Protein AF-A0A357K5I5-F1 (afdb_monomer_lite)

pLDDT: mean 93.0, std 6.39, range [62.28, 98.69]

Foldseek 3Di:
DDPVLVQLVVLLVQLVCCLVVVPLQSVLSSLLSNLVVLLVVLVVVCVVPVDVVSVVLNVLSVVSNVLSVGDRDFAQLDPVSLVSLLVSLQSQLVNLVVQLVCLVPPDDPPPDDPVNSVSSSVSSVSSNCSSVSVNCCSVVVVRDHDDPD

Radius of gyration: 16.04 Å; chains: 1; bounding box: 39×28×45 Å

Secondary structure (DSSP, 8-state):
--HHHHHHHHHHHHHHHHHHTT-HHHHHHHHHHHHHHHHHHHHHHHHHH--HHHHHHHHHHHHHHHHT----------HHHHHHHHHHHHHHHHHHHHHHHHHHHSPPPTT--HHHHHHHHHHHHHHHHHHHHHHHHHHTT-SPP----

Structure (mmCIF, N/CA/C/O backbone):
data_AF-A0A357K5I5-F1
#
_entry.id   AF-A0A357K5I5-F1
#
loop_
_atom_site.group_PDB
_atom_site.id
_atom_site.type_symbol
_atom_site.label_atom_id
_atom_site.label_alt_id
_atom_site.label_comp_id
_atom_site.label_asym_id
_atom_site.label_entity_id
_atom_site.label_seq_id
_atom_site.pdbx_PDB_ins_code
_atom_site.Cartn_x
_atom_site.Cartn_y
_atom_site.Cartn_z
_atom_site.occupancy
_atom_site.B_iso_or_equiv
_atom_site.auth_seq_id
_atom_site.auth_comp_id
_atom_site.auth_asym_id
_atom_site.auth_atom_id
_atom_site.pdbx_PDB_model_num
ATOM 1 N N . MET A 1 1 ? 20.138 -13.221 0.164 1.00 62.28 1 MET A N 1
ATOM 2 C CA . MET A 1 1 ? 18.812 -12.563 0.215 1.00 62.28 1 MET A CA 1
ATOM 3 C C . MET A 1 1 ? 18.951 -11.191 -0.430 1.00 62.28 1 MET A C 1
ATOM 5 O O . MET A 1 1 ? 19.921 -10.515 -0.120 1.00 62.28 1 MET A O 1
ATOM 9 N N . ASN A 1 2 ? 18.079 -10.821 -1.374 1.00 79.69 2 ASN A N 1
ATOM 10 C CA . ASN A 1 2 ? 18.181 -9.541 -2.089 1.00 79.69 2 ASN A CA 1
ATOM 11 C C . ASN A 1 2 ? 17.921 -8.375 -1.113 1.00 79.69 2 ASN A C 1
ATOM 13 O O . ASN A 1 2 ? 16.882 -8.362 -0.457 1.00 79.69 2 ASN A O 1
ATOM 17 N N . ILE A 1 3 ? 18.849 -7.417 -1.009 1.00 85.81 3 ILE A N 1
ATOM 18 C CA . ILE A 1 3 ? 18.750 -6.284 -0.074 1.00 85.81 3 ILE A CA 1
ATOM 19 C C . ILE A 1 3 ? 17.492 -5.435 -0.306 1.00 85.81 3 ILE A C 1
ATOM 21 O O . ILE A 1 3 ? 16.857 -5.005 0.654 1.00 85.81 3 ILE A O 1
ATOM 25 N N . LEU A 1 4 ? 17.062 -5.284 -1.562 1.00 87.06 4 LEU A N 1
ATOM 26 C CA . LEU A 1 4 ? 15.847 -4.555 -1.921 1.00 87.06 4 LEU A CA 1
ATOM 27 C C . LEU A 1 4 ? 14.596 -5.258 -1.385 1.00 87.06 4 LEU A C 1
ATOM 29 O O . LEU A 1 4 ? 13.684 -4.601 -0.892 1.00 87.06 4 LEU A O 1
ATOM 33 N N . ALA A 1 5 ? 14.579 -6.595 -1.397 1.00 86.75 5 ALA A N 1
ATOM 34 C CA . ALA A 1 5 ? 13.481 -7.367 -0.816 1.00 86.75 5 ALA A CA 1
ATOM 35 C C . ALA A 1 5 ? 13.406 -7.196 0.709 1.00 86.75 5 ALA A C 1
ATOM 37 O O . ALA A 1 5 ? 12.313 -7.152 1.267 1.00 86.75 5 ALA A O 1
ATOM 38 N N . ILE A 1 6 ? 14.554 -7.070 1.386 1.00 89.25 6 ILE A N 1
ATOM 39 C CA . ILE A 1 6 ? 14.601 -6.804 2.832 1.00 89.25 6 ILE A CA 1
ATOM 40 C C . ILE A 1 6 ? 14.015 -5.423 3.122 1.00 89.25 6 ILE A C 1
ATOM 42 O O . ILE A 1 6 ? 13.135 -5.296 3.971 1.00 89.25 6 ILE A O 1
ATOM 46 N N . ILE A 1 7 ? 14.463 -4.407 2.381 1.00 91.12 7 ILE A N 1
ATOM 47 C CA . ILE A 1 7 ? 13.996 -3.025 2.533 1.00 91.12 7 ILE A CA 1
ATOM 48 C C . ILE A 1 7 ? 12.485 -2.937 2.285 1.00 91.12 7 ILE A C 1
ATOM 50 O O . ILE A 1 7 ? 11.764 -2.393 3.118 1.00 91.12 7 ILE A O 1
ATOM 54 N N . ALA A 1 8 ? 11.985 -3.534 1.198 1.00 92.31 8 ALA A N 1
ATOM 55 C CA . ALA A 1 8 ? 10.558 -3.547 0.874 1.00 92.31 8 ALA A CA 1
ATOM 56 C C . ALA A 1 8 ? 9.714 -4.396 1.846 1.00 92.31 8 ALA A C 1
ATOM 58 O O . ALA A 1 8 ? 8.523 -4.137 2.019 1.00 92.31 8 ALA A O 1
ATOM 59 N N . GLY A 1 9 ? 10.319 -5.374 2.526 1.00 96.31 9 GLY A N 1
ATOM 60 C CA . GLY A 1 9 ? 9.651 -6.182 3.545 1.00 96.31 9 GLY A CA 1
ATOM 61 C C . GLY A 1 9 ? 9.388 -5.431 4.855 1.00 96.31 9 GLY A C 1
ATOM 62 O O . GLY A 1 9 ? 8.389 -5.704 5.521 1.00 96.31 9 GLY A O 1
ATOM 63 N N . ILE A 1 10 ? 10.228 -4.455 5.223 1.00 97.31 10 ILE A N 1
ATOM 64 C CA . ILE A 1 10 ? 10.074 -3.682 6.470 1.00 97.31 10 ILE A CA 1
ATOM 65 C C . ILE A 1 10 ? 8.697 -2.990 6.553 1.00 97.31 10 ILE A C 1
ATOM 67 O O . ILE A 1 10 ? 7.997 -3.212 7.546 1.00 97.31 10 ILE A O 1
ATOM 71 N N . PRO A 1 11 ? 8.239 -2.218 5.545 1.00 98.06 11 PRO A N 1
ATOM 72 C CA . PRO A 1 11 ? 6.905 -1.617 5.568 1.00 98.06 11 PRO A CA 1
ATOM 73 C C . PRO A 1 11 ? 5.767 -2.634 5.738 1.00 98.06 11 PRO A C 1
ATOM 75 O O . PRO A 1 11 ? 4.799 -2.365 6.453 1.00 98.06 11 PRO A O 1
ATOM 78 N N . VAL A 1 12 ? 5.891 -3.821 5.131 1.00 98.31 12 VAL A N 1
ATOM 79 C CA . VAL A 1 12 ? 4.897 -4.902 5.248 1.00 98.31 12 VAL A CA 1
ATOM 80 C C . VAL A 1 12 ? 4.824 -5.412 6.686 1.00 98.31 12 VAL A C 1
ATOM 82 O O . VAL A 1 12 ? 3.732 -5.573 7.233 1.00 98.31 12 VAL A O 1
ATOM 85 N N . LEU A 1 13 ? 5.976 -5.610 7.332 1.00 98.25 13 LEU A N 1
ATOM 86 C CA . LEU A 1 13 ? 6.046 -6.015 8.738 1.00 98.25 13 LEU A CA 1
ATOM 87 C C . LEU A 1 13 ? 5.483 -4.940 9.675 1.00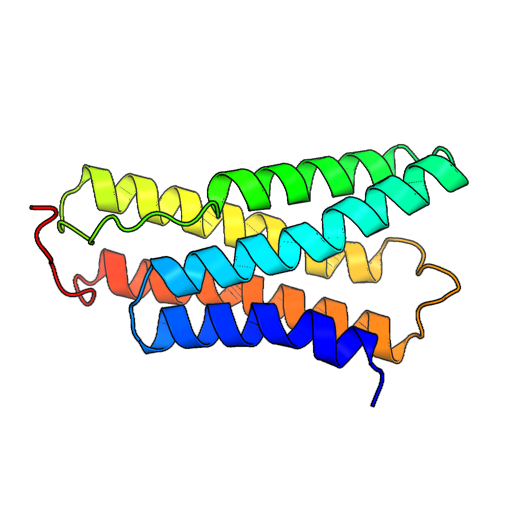 98.25 13 LEU A C 1
ATOM 89 O O . LEU A 1 13 ? 4.779 -5.271 10.628 1.00 98.25 13 LEU A O 1
ATOM 93 N N . VAL A 1 14 ? 5.731 -3.659 9.387 1.00 98.19 14 VAL A N 1
ATOM 94 C CA . VAL A 1 14 ? 5.156 -2.531 10.141 1.00 98.19 14 VAL A CA 1
ATOM 95 C C . VAL A 1 14 ? 3.628 -2.513 10.018 1.00 98.19 14 VAL A C 1
ATOM 97 O O . VAL A 1 14 ? 2.932 -2.410 11.033 1.00 98.19 14 VAL A O 1
ATOM 100 N N . ALA A 1 15 ? 3.091 -2.692 8.806 1.00 98.00 15 ALA A N 1
ATOM 101 C CA . ALA A 1 15 ? 1.648 -2.782 8.585 1.00 98.00 15 ALA A CA 1
ATOM 102 C C . ALA A 1 15 ? 1.032 -3.978 9.331 1.00 98.00 15 ALA A C 1
ATOM 104 O O . ALA A 1 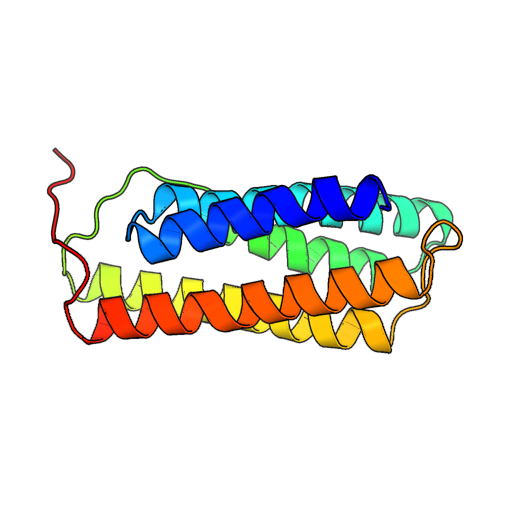15 ? 0.009 -3.835 10.008 1.00 98.00 15 ALA A O 1
ATOM 105 N N . LEU A 1 16 ? 1.676 -5.146 9.248 1.00 98.06 16 LEU A N 1
ATOM 106 C CA . LEU A 1 16 ? 1.257 -6.368 9.933 1.00 98.06 16 LEU A CA 1
ATOM 107 C C . LEU A 1 16 ? 1.236 -6.179 11.456 1.00 98.06 16 LEU A C 1
ATOM 109 O O . LEU A 1 16 ? 0.234 -6.498 12.101 1.00 98.06 16 LEU A O 1
ATOM 113 N N . TYR A 1 17 ? 2.299 -5.602 12.023 1.00 97.75 17 TYR A N 1
ATOM 114 C CA . TYR A 1 17 ? 2.367 -5.247 13.440 1.00 97.75 17 TYR A CA 1
ATOM 115 C C . TYR A 1 17 ? 1.198 -4.339 13.842 1.00 97.75 17 TYR A C 1
ATOM 117 O O . TYR A 1 17 ? 0.527 -4.603 14.842 1.00 97.75 17 TYR A O 1
ATOM 125 N N . GLY A 1 18 ? 0.903 -3.319 13.031 1.00 94.81 18 GLY A N 1
ATOM 126 C CA . GLY A 1 18 ? -0.222 -2.415 13.246 1.00 94.81 18 GLY A CA 1
ATOM 127 C C . GLY A 1 18 ? -1.573 -3.127 13.319 1.00 94.81 18 GLY A C 1
ATOM 128 O O . GLY A 1 18 ? -2.342 -2.868 14.245 1.00 94.81 18 GLY A O 1
ATOM 129 N N . VAL A 1 19 ? -1.854 -4.067 12.408 1.00 94.38 19 VAL A N 1
ATOM 130 C CA . VAL A 1 19 ? -3.093 -4.869 12.461 1.00 94.38 19 VAL A CA 1
ATOM 131 C C . VAL A 1 19 ? -3.133 -5.752 13.708 1.00 94.38 19 VAL A C 1
ATOM 133 O O . VAL A 1 19 ? -4.129 -5.731 14.431 1.00 94.38 19 VAL A O 1
ATOM 136 N N . ILE A 1 20 ? -2.058 -6.498 13.990 1.00 94.88 20 ILE A N 1
ATOM 137 C CA . ILE A 1 20 ? -1.989 -7.439 15.123 1.00 94.88 20 ILE A CA 1
ATOM 138 C C . ILE A 1 20 ? -2.199 -6.705 16.450 1.00 94.88 20 ILE A C 1
ATOM 140 O O . ILE A 1 20 ? -2.968 -7.149 17.303 1.00 94.88 20 ILE A O 1
ATOM 144 N N . ARG A 1 21 ? -1.546 -5.552 16.615 1.00 94.00 21 ARG A N 1
ATOM 145 C CA . ARG A 1 21 ? -1.651 -4.725 17.822 1.00 94.00 21 ARG A CA 1
ATOM 146 C C . ARG A 1 21 ? -2.877 -3.821 17.836 1.00 94.00 21 ARG A C 1
ATOM 148 O O . ARG A 1 21 ? -3.086 -3.129 18.827 1.00 94.00 21 ARG A O 1
ATOM 155 N N . ARG A 1 22 ? -3.683 -3.823 16.768 1.00 92.06 22 ARG A N 1
ATOM 156 C CA . ARG A 1 22 ? -4.834 -2.924 16.576 1.00 92.06 22 ARG A CA 1
ATOM 157 C C . ARG A 1 22 ? -4.441 -1.445 16.688 1.00 92.06 22 ARG A C 1
ATOM 159 O O . ARG A 1 22 ? -5.228 -0.612 17.124 1.00 92.06 22 ARG A O 1
ATOM 166 N N . GLN A 1 23 ? -3.216 -1.122 16.279 1.00 91.50 23 GLN A N 1
ATOM 167 C CA . GLN A 1 23 ? -2.657 0.224 16.292 1.00 91.50 23 GLN A CA 1
ATOM 168 C C . GLN A 1 23 ? -2.707 0.812 14.884 1.00 91.50 23 GLN A C 1
ATOM 170 O O . GLN A 1 23 ? -1.846 0.552 14.039 1.00 91.50 23 GLN A O 1
ATOM 175 N N . ARG A 1 24 ? -3.726 1.646 14.649 1.00 91.12 24 ARG A N 1
ATOM 176 C CA . ARG A 1 24 ? -3.982 2.289 13.352 1.00 91.12 24 ARG A CA 1
ATOM 177 C C . ARG A 1 24 ? -2.779 3.077 12.833 1.00 91.12 24 ARG A C 1
ATOM 179 O O . ARG A 1 24 ? -2.518 3.037 11.637 1.00 91.12 24 ARG A O 1
ATOM 186 N N . PHE A 1 25 ? -2.037 3.741 13.719 1.00 93.69 25 PHE A N 1
ATOM 187 C CA . PHE A 1 25 ? -0.836 4.492 13.354 1.00 93.69 25 PHE A CA 1
ATOM 188 C C . PHE A 1 25 ? 0.185 3.621 12.610 1.00 93.69 25 PHE A C 1
ATOM 190 O O . PHE A 1 25 ? 0.549 3.947 11.486 1.00 93.69 25 PHE A O 1
ATOM 197 N N . PHE A 1 26 ? 0.601 2.491 13.194 1.00 96.00 26 PHE A N 1
ATOM 198 C CA . PHE A 1 26 ? 1.584 1.601 12.566 1.00 96.00 26 PHE A CA 1
ATOM 199 C C . PHE A 1 26 ? 1.029 0.910 11.327 1.00 96.00 26 PHE A C 1
ATOM 201 O O . PHE A 1 26 ? 1.760 0.718 10.361 1.00 96.00 26 PHE A O 1
ATOM 208 N N . PHE A 1 27 ? -0.270 0.594 11.326 1.00 96.00 27 PHE A N 1
ATOM 209 C CA . PHE A 1 27 ? -0.919 0.060 10.136 1.00 96.00 27 PHE A CA 1
ATOM 210 C C . PHE A 1 27 ? -0.743 1.018 8.957 1.00 96.00 27 PHE A C 1
ATOM 212 O O . PHE A 1 27 ? -0.156 0.635 7.954 1.00 96.00 27 PHE A O 1
ATOM 219 N N . LEU A 1 28 ? -1.173 2.274 9.109 1.00 96.88 28 LEU A N 1
ATOM 220 C CA . LEU A 1 28 ? -1.067 3.296 8.065 1.00 96.88 28 LEU A CA 1
ATOM 221 C C . LEU A 1 28 ? 0.395 3.629 7.732 1.00 96.88 28 LEU A C 1
ATOM 223 O O . LEU A 1 28 ? 0.744 3.721 6.559 1.00 96.88 28 LEU A O 1
ATOM 227 N N . LEU A 1 29 ? 1.271 3.703 8.740 1.00 97.69 29 LEU A N 1
ATOM 228 C CA . LEU A 1 29 ? 2.702 3.938 8.543 1.00 97.69 29 LEU A CA 1
ATOM 229 C C . LEU A 1 29 ? 3.326 2.904 7.596 1.00 97.69 29 LEU A C 1
ATOM 231 O O . LEU A 1 29 ? 4.099 3.284 6.725 1.00 97.69 29 LEU A O 1
ATOM 235 N N . GLY A 1 30 ? 2.967 1.623 7.712 1.00 98.06 30 GLY A N 1
ATOM 236 C CA . GLY A 1 30 ? 3.463 0.593 6.797 1.00 98.06 30 GLY A CA 1
ATOM 237 C C . GLY A 1 30 ? 3.080 0.850 5.333 1.00 98.06 30 GLY A C 1
ATOM 238 O O . GLY A 1 30 ? 3.928 0.751 4.451 1.00 98.06 30 GLY A O 1
ATOM 239 N N . TYR A 1 31 ? 1.840 1.269 5.054 1.00 98.44 31 TYR A N 1
ATOM 240 C CA . TYR A 1 31 ? 1.415 1.604 3.682 1.00 98.44 31 TYR A CA 1
ATOM 241 C C . TYR A 1 31 ? 2.082 2.874 3.162 1.00 98.44 31 TYR A C 1
ATOM 243 O O . TYR A 1 31 ? 2.448 2.923 1.985 1.00 98.44 31 TYR A O 1
ATOM 251 N N . LEU A 1 32 ? 2.261 3.882 4.023 1.00 98.50 32 LEU A N 1
ATOM 252 C CA . LEU A 1 32 ? 2.983 5.099 3.663 1.00 98.50 32 LEU A CA 1
ATOM 253 C C . LEU A 1 32 ? 4.435 4.772 3.304 1.00 98.50 32 LEU A C 1
ATOM 255 O O . LEU A 1 32 ? 4.895 5.155 2.235 1.00 98.50 32 LEU A O 1
ATOM 259 N N . LEU A 1 33 ? 5.141 4.031 4.161 1.00 98.25 33 LEU A N 1
ATOM 260 C CA . LEU A 1 33 ? 6.533 3.650 3.920 1.00 98.25 33 LEU A CA 1
ATOM 261 C C . LEU A 1 33 ? 6.677 2.837 2.630 1.00 98.25 33 LEU A C 1
ATOM 263 O O . LEU A 1 33 ? 7.614 3.067 1.873 1.00 98.25 33 LEU A O 1
ATOM 267 N N . TYR A 1 34 ? 5.732 1.938 2.337 1.00 98.19 34 TYR A N 1
ATOM 268 C CA . TYR A 1 34 ? 5.744 1.201 1.073 1.00 98.19 34 TYR A CA 1
ATOM 269 C C . TYR A 1 34 ? 5.531 2.137 -0.128 1.00 98.19 34 TYR A C 1
ATOM 271 O O . TYR A 1 34 ? 6.206 2.009 -1.146 1.00 98.19 34 TYR A O 1
ATOM 279 N N . ALA A 1 35 ? 4.636 3.123 -0.014 1.00 98.31 35 ALA A N 1
ATOM 280 C CA . ALA A 1 35 ? 4.438 4.122 -1.061 1.00 98.31 35 ALA A CA 1
ATOM 281 C C . ALA A 1 35 ? 5.672 5.000 -1.297 1.00 98.31 35 ALA A C 1
ATOM 283 O O . ALA A 1 35 ? 5.992 5.289 -2.446 1.00 98.31 35 ALA A O 1
ATOM 284 N N . LEU A 1 36 ? 6.419 5.344 -0.246 1.00 97.81 36 LEU A N 1
ATOM 285 C CA . LEU A 1 36 ? 7.681 6.081 -0.370 1.00 97.81 36 LEU A CA 1
ATOM 286 C C . LEU A 1 36 ? 8.789 5.289 -1.079 1.00 97.81 36 LEU A C 1
ATOM 288 O O . LEU A 1 36 ? 9.762 5.894 -1.514 1.00 97.81 36 LEU A O 1
ATOM 292 N N . ILE A 1 37 ? 8.648 3.968 -1.222 1.00 95.62 37 ILE A N 1
ATOM 293 C CA . ILE A 1 37 ? 9.542 3.145 -2.049 1.00 95.62 37 ILE A CA 1
ATOM 294 C C . ILE A 1 37 ? 9.073 3.159 -3.508 1.00 95.62 37 ILE A C 1
ATOM 296 O O . ILE A 1 37 ? 9.871 3.387 -4.414 1.00 95.62 37 ILE A O 1
ATOM 300 N N . VAL A 1 38 ? 7.778 2.930 -3.742 1.00 95.62 38 VAL A N 1
ATOM 301 C CA . VAL A 1 38 ? 7.230 2.789 -5.101 1.00 95.62 38 VAL A CA 1
ATOM 302 C C . VAL A 1 38 ? 7.239 4.113 -5.863 1.00 95.62 38 VAL A C 1
ATOM 304 O O . VAL A 1 38 ? 7.596 4.134 -7.035 1.00 95.62 38 VAL A O 1
ATOM 307 N N . VAL A 1 39 ? 6.886 5.230 -5.218 1.00 97.94 39 VAL A N 1
ATOM 308 C CA . VAL A 1 39 ? 6.754 6.523 -5.910 1.00 97.94 39 VAL A CA 1
ATOM 309 C C . VAL A 1 39 ? 8.074 6.979 -6.545 1.00 97.94 39 VAL A C 1
ATOM 311 O O . VAL A 1 39 ? 8.063 7.257 -7.743 1.00 97.94 39 VAL A O 1
ATOM 314 N N . PRO A 1 40 ? 9.217 7.028 -5.831 1.00 96.19 40 PRO A N 1
ATOM 315 C CA . PRO A 1 40 ? 10.482 7.402 -6.458 1.00 96.19 40 PRO A CA 1
ATOM 316 C C . PRO A 1 40 ? 10.923 6.422 -7.547 1.00 96.19 40 PRO A C 1
ATOM 318 O O . PRO A 1 40 ? 11.461 6.867 -8.556 1.00 96.19 40 PRO A O 1
ATOM 321 N N . ASN A 1 41 ? 10.667 5.118 -7.370 1.00 93.25 41 ASN A N 1
ATOM 322 C CA . ASN A 1 41 ? 10.991 4.098 -8.368 1.00 93.25 41 ASN A CA 1
ATOM 323 C C . ASN A 1 41 ? 10.266 4.365 -9.693 1.00 93.25 41 ASN A C 1
ATOM 325 O O . ASN A 1 41 ? 10.894 4.519 -10.734 1.00 93.25 41 ASN A O 1
ATOM 329 N N . GLU A 1 42 ? 8.940 4.490 -9.645 1.00 95.19 42 GLU A N 1
ATOM 330 C CA . GLU A 1 42 ? 8.132 4.668 -10.853 1.00 95.19 42 GLU A CA 1
ATOM 331 C C . GLU A 1 42 ? 8.318 6.053 -11.486 1.00 95.19 42 GLU A C 1
ATOM 333 O O . GLU A 1 42 ? 8.290 6.176 -12.709 1.00 95.19 42 GLU A O 1
ATOM 338 N N . LEU A 1 43 ? 8.567 7.100 -10.687 1.00 97.06 43 LEU A N 1
ATOM 339 C CA . LEU A 1 43 ? 8.941 8.408 -11.233 1.00 97.06 43 LEU A CA 1
ATOM 340 C C . LEU A 1 43 ? 10.321 8.374 -11.900 1.00 97.06 43 LEU A C 1
ATOM 342 O O . LEU A 1 43 ? 10.487 8.983 -12.953 1.00 97.06 43 LEU A O 1
ATOM 346 N N . GLY A 1 44 ? 11.295 7.661 -11.329 1.00 95.19 44 GLY A N 1
ATOM 347 C CA . GLY A 1 44 ? 12.609 7.461 -11.944 1.00 95.19 44 GLY A CA 1
ATOM 348 C C . GLY A 1 44 ? 12.501 6.750 -13.293 1.00 95.19 44 GLY A C 1
ATOM 349 O O . GLY A 1 44 ? 13.009 7.250 -14.297 1.00 95.19 44 GLY A O 1
ATOM 350 N N . GLU A 1 45 ? 11.747 5.652 -13.337 1.00 93.56 45 GLU A N 1
ATOM 351 C CA . GLU A 1 45 ? 11.455 4.908 -14.567 1.00 93.56 45 GLU A CA 1
ATOM 352 C C . GLU A 1 45 ? 10.725 5.765 -15.610 1.00 93.56 45 GLU A C 1
ATOM 354 O O . GLU A 1 45 ? 11.051 5.718 -16.798 1.00 93.56 45 GLU A O 1
ATOM 359 N N . TYR A 1 46 ? 9.765 6.594 -15.187 1.00 95.62 46 TYR A N 1
ATOM 360 C CA . TYR A 1 46 ? 9.107 7.552 -16.076 1.00 95.62 46 TYR A CA 1
ATOM 361 C C . TYR A 1 46 ? 10.100 8.561 -16.661 1.00 95.62 46 TYR A C 1
ATOM 363 O O . TYR A 1 46 ? 10.099 8.784 -17.868 1.00 95.62 46 TYR A O 1
ATOM 371 N N . MET A 1 47 ? 10.980 9.139 -15.840 1.00 96.62 47 MET A N 1
ATOM 372 C CA . MET A 1 47 ? 11.981 10.104 -16.308 1.00 96.62 47 MET A CA 1
ATOM 373 C C . MET A 1 47 ? 12.996 9.474 -17.272 1.00 96.62 47 MET A C 1
ATOM 375 O O . MET A 1 47 ? 13.487 10.160 -18.166 1.00 96.62 47 MET A O 1
ATOM 379 N N . ALA A 1 48 ? 13.294 8.182 -17.114 1.00 94.00 48 ALA A N 1
ATOM 380 C CA . ALA A 1 48 ? 14.209 7.451 -17.985 1.00 94.00 48 ALA A CA 1
ATOM 381 C C . ALA A 1 48 ? 13.572 7.021 -19.319 1.00 94.00 48 ALA A C 1
ATOM 383 O O . ALA A 1 48 ? 14.250 6.999 -20.344 1.00 94.00 48 ALA A O 1
ATOM 384 N N . THR A 1 49 ? 12.284 6.664 -19.316 1.00 93.31 49 THR A N 1
ATOM 385 C CA . THR A 1 49 ? 11.627 6.004 -20.463 1.00 93.31 49 THR A CA 1
ATOM 386 C C . THR A 1 49 ? 10.543 6.835 -21.146 1.00 93.31 49 THR A C 1
ATOM 388 O O . THR A 1 49 ? 10.178 6.546 -22.283 1.00 93.31 49 THR A O 1
ATOM 391 N N . GLY A 1 50 ? 9.982 7.836 -20.465 1.00 94.75 50 GLY A N 1
ATOM 392 C CA . GLY A 1 50 ? 8.795 8.574 -20.904 1.00 94.75 50 GLY A CA 1
ATOM 393 C C . GLY A 1 50 ? 7.481 7.778 -20.836 1.00 94.75 50 GLY A C 1
ATOM 394 O O . GLY A 1 50 ? 6.462 8.260 -21.330 1.00 94.75 50 GLY A O 1
ATOM 395 N N . SER A 1 51 ? 7.470 6.574 -20.246 1.00 94.50 51 SER A N 1
ATOM 396 C CA . SER A 1 51 ? 6.281 5.707 -20.181 1.00 94.50 51 SER A CA 1
ATOM 397 C C . SER A 1 51 ? 5.185 6.292 -19.285 1.00 94.50 51 SER A C 1
ATOM 399 O O . SER A 1 51 ? 5.321 6.377 -18.064 1.00 94.50 51 SER A O 1
ATOM 401 N N . MET A 1 52 ? 4.048 6.647 -19.884 1.00 96.12 52 MET A N 1
ATOM 402 C CA . MET A 1 52 ? 2.897 7.183 -19.147 1.00 96.12 52 MET A CA 1
ATOM 403 C C . MET A 1 52 ? 2.291 6.161 -18.180 1.00 96.12 52 MET A C 1
ATOM 405 O O . MET A 1 52 ? 1.716 6.548 -17.162 1.00 96.12 52 MET A O 1
ATOM 409 N N . GLU A 1 53 ? 2.456 4.864 -18.445 1.00 94.69 53 GLU A N 1
ATOM 410 C CA . GLU A 1 53 ? 2.067 3.802 -17.521 1.00 94.69 53 GLU A CA 1
ATOM 411 C C . GLU A 1 53 ? 2.834 3.920 -16.199 1.00 94.69 53 GLU A C 1
ATOM 413 O O . GLU A 1 53 ? 2.216 3.850 -15.138 1.00 94.69 53 GLU A O 1
ATOM 418 N N . ARG A 1 54 ? 4.149 4.184 -16.240 1.00 95.12 54 ARG A N 1
ATOM 419 C CA . ARG A 1 54 ? 4.976 4.406 -15.037 1.00 95.12 54 ARG A CA 1
ATOM 420 C C . ARG A 1 54 ? 4.484 5.602 -14.229 1.00 95.12 54 ARG A C 1
ATOM 422 O O . ARG A 1 54 ? 4.291 5.500 -13.018 1.00 95.12 54 ARG A O 1
ATOM 429 N N . LEU A 1 55 ? 4.188 6.715 -14.902 1.00 97.56 55 LEU A N 1
ATOM 430 C CA . LEU A 1 55 ? 3.632 7.898 -14.244 1.00 97.56 55 LEU A CA 1
ATOM 431 C C . LEU A 1 55 ? 2.271 7.601 -13.596 1.00 97.56 55 LEU A C 1
ATOM 433 O O . LEU A 1 55 ? 2.032 7.994 -1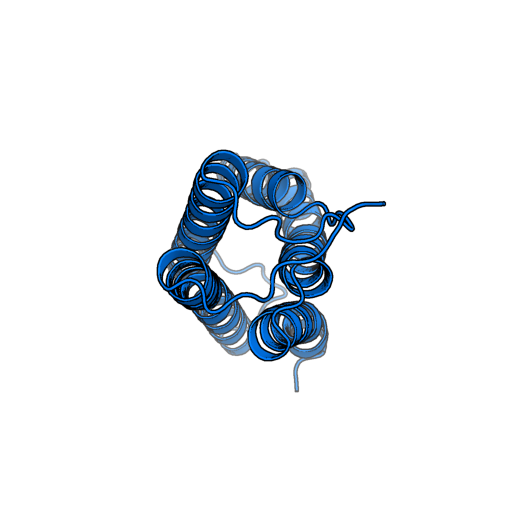2.455 1.00 97.56 55 LEU A O 1
ATOM 437 N N . ALA A 1 56 ? 1.391 6.876 -14.289 1.00 97.12 56 ALA A N 1
ATOM 438 C CA . ALA A 1 56 ? 0.091 6.490 -13.751 1.00 97.12 56 ALA A CA 1
ATOM 439 C C . ALA A 1 56 ? 0.232 5.629 -12.484 1.00 97.12 56 ALA A C 1
ATOM 441 O O . ALA A 1 56 ? -0.470 5.867 -11.498 1.00 97.12 56 ALA A O 1
ATOM 442 N N . VAL A 1 57 ? 1.175 4.681 -12.468 1.00 97.00 57 VAL A N 1
ATOM 443 C CA . VAL A 1 57 ? 1.477 3.886 -11.268 1.00 97.00 57 VAL A CA 1
ATOM 444 C C . VAL A 1 57 ? 2.000 4.779 -10.145 1.00 97.00 57 VAL A C 1
ATOM 446 O O . VAL A 1 57 ? 1.495 4.693 -9.025 1.00 97.00 57 VAL A O 1
ATOM 449 N N . ALA A 1 58 ? 2.926 5.701 -10.421 1.00 98.12 58 ALA A N 1
ATOM 450 C CA . ALA A 1 58 ? 3.400 6.645 -9.411 1.00 98.12 58 ALA A CA 1
ATOM 451 C C . ALA A 1 58 ? 2.241 7.437 -8.776 1.00 98.12 58 ALA A C 1
ATOM 453 O O . ALA A 1 58 ? 2.164 7.541 -7.550 1.00 98.12 58 ALA A O 1
ATOM 454 N N . VAL A 1 59 ? 1.290 7.9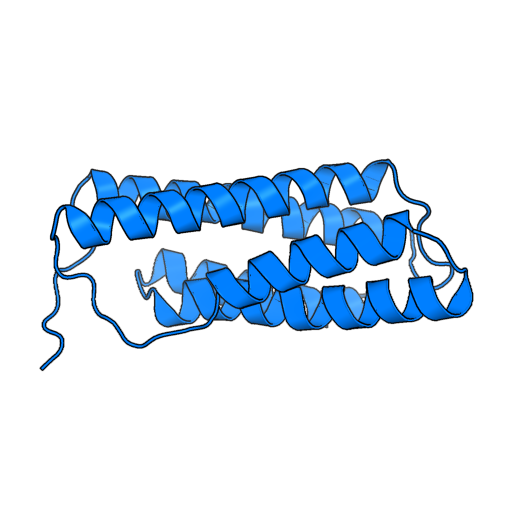22 -9.583 1.00 98.50 59 VAL A N 1
ATOM 455 C CA . VAL A 1 59 ? 0.096 8.629 -9.089 1.00 98.50 59 VAL A CA 1
ATOM 456 C C . VAL A 1 59 ? -0.749 7.740 -8.174 1.00 98.50 59 VAL A C 1
ATOM 458 O O . VAL A 1 59 ? -1.164 8.185 -7.104 1.00 98.50 59 VAL A O 1
ATOM 461 N N . VAL A 1 60 ? -0.969 6.472 -8.530 1.00 98.44 60 VAL A N 1
ATOM 462 C CA . VAL A 1 60 ? -1.733 5.537 -7.686 1.00 98.44 60 VAL A CA 1
ATOM 463 C C . VAL A 1 60 ? -1.067 5.337 -6.318 1.00 98.44 60 VAL A C 1
ATOM 465 O O . VAL A 1 60 ? -1.754 5.336 -5.293 1.00 98.44 60 VAL A O 1
ATOM 468 N N . TRP A 1 61 ? 0.264 5.237 -6.255 1.00 98.50 61 TRP A N 1
ATOM 469 C CA . TRP A 1 61 ? 0.962 5.112 -4.969 1.00 98.50 61 TRP A CA 1
ATOM 470 C C . TRP A 1 61 ? 1.081 6.439 -4.210 1.00 98.50 61 TRP A C 1
ATOM 472 O O . TRP A 1 61 ? 1.102 6.422 -2.980 1.00 98.50 61 TRP A O 1
ATOM 482 N N . ILE A 1 62 ? 1.039 7.591 -4.885 1.00 98.69 62 ILE A N 1
ATOM 483 C CA . ILE A 1 62 ? 0.837 8.890 -4.220 1.00 98.69 62 ILE A CA 1
ATOM 484 C C . ILE A 1 62 ? -0.528 8.916 -3.520 1.00 98.69 62 ILE A C 1
ATOM 486 O O . ILE A 1 62 ? -0.616 9.332 -2.365 1.00 98.69 62 ILE A O 1
ATOM 490 N N . LEU A 1 63 ? -1.588 8.408 -4.159 1.00 98.56 63 LEU A N 1
ATOM 491 C CA . LEU A 1 63 ? -2.897 8.279 -3.510 1.00 98.56 63 LEU A CA 1
ATOM 492 C C . LEU A 1 63 ? -2.831 7.348 -2.293 1.00 98.56 63 LEU A C 1
ATOM 494 O O . LEU A 1 63 ? -3.399 7.680 -1.250 1.00 98.56 63 LEU A O 1
ATOM 498 N N . GLN A 1 64 ? -2.093 6.233 -2.375 1.00 98.56 64 GLN A N 1
ATOM 499 C CA . GLN A 1 64 ? -1.819 5.401 -1.200 1.00 98.56 64 GLN A CA 1
ATOM 500 C C . GLN A 1 64 ? -1.130 6.206 -0.095 1.00 98.56 64 GLN A C 1
ATOM 502 O O . GLN A 1 64 ? -1.570 6.131 1.047 1.00 98.56 64 GLN A O 1
ATOM 507 N N . ALA A 1 65 ? -0.093 6.985 -0.411 1.00 98.50 65 ALA A N 1
ATOM 508 C CA . ALA A 1 65 ? 0.620 7.799 0.570 1.00 98.50 65 ALA A CA 1
ATOM 509 C C . ALA A 1 65 ? -0.305 8.814 1.265 1.00 98.50 65 ALA A C 1
ATOM 511 O O . ALA A 1 65 ? -0.247 8.953 2.485 1.00 98.50 65 ALA A O 1
ATOM 512 N N . ILE A 1 66 ? -1.200 9.467 0.515 1.00 98.06 66 ILE A N 1
ATOM 513 C CA . ILE A 1 66 ? -2.187 10.415 1.056 1.00 98.06 66 ILE A CA 1
ATOM 514 C C . ILE A 1 66 ? -3.164 9.701 1.999 1.00 98.06 66 ILE A C 1
ATOM 516 O O . ILE A 1 66 ? -3.366 10.131 3.133 1.00 98.06 66 ILE A O 1
ATOM 520 N N . LEU A 1 67 ? -3.747 8.585 1.554 1.00 97.25 67 LEU A N 1
ATOM 521 C CA . LEU A 1 67 ? -4.696 7.795 2.347 1.00 97.25 67 LEU A CA 1
ATOM 522 C C . LEU A 1 67 ? -4.052 7.190 3.602 1.00 97.25 67 LEU A C 1
ATOM 524 O O . LEU A 1 67 ? -4.706 7.046 4.639 1.00 97.25 67 LEU A O 1
ATOM 528 N N . ALA A 1 68 ? -2.781 6.814 3.489 1.00 97.25 68 ALA A N 1
ATOM 529 C CA . ALA A 1 68 ? -1.994 6.178 4.530 1.00 97.25 68 ALA A CA 1
ATOM 530 C C . ALA A 1 68 ? -1.222 7.170 5.404 1.00 97.25 68 ALA A C 1
ATOM 532 O O . ALA A 1 68 ? -0.470 6.737 6.277 1.00 97.25 68 ALA A O 1
ATOM 533 N N . PHE A 1 69 ? -1.389 8.481 5.204 1.00 95.31 69 PHE A N 1
ATOM 534 C CA . PHE A 1 69 ? -0.673 9.459 6.007 1.00 95.31 69 PHE A CA 1
ATOM 535 C C . PHE A 1 69 ? -1.025 9.260 7.494 1.00 95.31 69 PHE A C 1
ATOM 537 O O . PHE A 1 69 ? -2.203 9.342 7.878 1.00 95.31 69 PHE A O 1
ATOM 544 N N . PRO A 1 70 ? -0.039 8.925 8.345 1.00 84.50 70 PRO A N 1
ATOM 545 C CA . PRO A 1 70 ? -0.318 8.455 9.682 1.00 84.50 70 PRO A CA 1
ATOM 546 C C . PRO A 1 70 ? -0.825 9.610 10.540 1.00 84.50 70 PRO A C 1
ATOM 548 O O . PRO A 1 70 ? -0.260 10.700 10.574 1.00 84.50 70 PRO A O 1
ATOM 551 N N . ASN A 1 71 ? -1.892 9.343 11.281 1.00 84.38 71 ASN A N 1
ATOM 552 C CA . ASN A 1 71 ? -2.419 10.235 12.304 1.00 84.38 71 ASN A CA 1
ATOM 553 C C . ASN A 1 71 ? -2.546 9.468 13.621 1.00 84.38 71 ASN A C 1
ATOM 555 O O . ASN A 1 71 ? -2.625 8.237 13.640 1.00 84.38 71 ASN A O 1
ATOM 559 N N . LYS A 1 72 ? -2.550 10.211 14.728 1.00 82.00 72 LYS A N 1
ATOM 560 C CA . LYS A 1 72 ? -2.674 9.661 16.085 1.00 82.00 72 LYS A CA 1
ATOM 561 C C . LYS A 1 72 ? -4.129 9.587 16.561 1.00 82.00 72 LYS A C 1
ATOM 563 O O . LYS A 1 72 ? -4.363 9.458 17.752 1.00 82.00 72 LYS A O 1
ATOM 568 N N . LEU A 1 73 ? -5.094 9.670 15.639 1.00 84.25 73 LEU A N 1
ATOM 569 C CA . LEU A 1 73 ? -6.509 9.607 15.987 1.00 84.25 73 LEU A CA 1
ATOM 570 C C . LEU A 1 73 ? -6.867 8.193 16.445 1.00 84.25 73 LEU A C 1
ATOM 572 O O . LEU A 1 73 ? -6.765 7.227 15.673 1.00 84.25 73 LEU A O 1
ATOM 576 N N . ASN A 1 74 ? -7.321 8.102 17.687 1.00 84.62 74 ASN A N 1
ATOM 577 C CA . ASN A 1 74 ? -7.896 6.910 18.271 1.00 84.62 74 ASN A CA 1
ATOM 578 C C . ASN A 1 74 ? -9.236 6.589 17.612 1.00 84.62 74 ASN A C 1
ATOM 580 O O . ASN A 1 74 ? -9.969 7.463 17.143 1.00 84.62 74 ASN A O 1
ATOM 584 N N . TYR A 1 75 ? -9.536 5.295 17.567 1.00 85.44 75 TYR A N 1
ATOM 585 C CA . TYR A 1 75 ? -10.836 4.812 17.140 1.00 85.44 75 TYR A CA 1
ATOM 586 C C . TYR A 1 75 ? -11.881 5.207 18.185 1.00 85.44 75 TYR A C 1
ATOM 588 O O . TYR A 1 75 ? -11.823 4.735 19.316 1.00 85.44 75 TYR A O 1
ATOM 596 N N . ASP A 1 76 ? -12.834 6.053 17.804 1.00 86.38 76 ASP A N 1
ATOM 597 C CA . ASP A 1 76 ? -13.874 6.577 18.702 1.00 86.38 76 ASP A CA 1
ATOM 598 C C . ASP A 1 76 ? -15.175 5.742 18.682 1.00 86.38 76 ASP A C 1
ATOM 600 O O . ASP A 1 76 ? -16.141 6.048 19.375 1.00 86.38 76 ASP A O 1
ATOM 604 N N . GLY A 1 77 ? -15.232 4.681 17.864 1.00 86.75 77 GLY A N 1
ATOM 605 C CA . GLY A 1 77 ? -16.416 3.828 17.703 1.00 86.75 77 GLY A CA 1
ATOM 606 C C . GLY A 1 77 ? -17.572 4.454 16.912 1.00 86.75 77 GLY A C 1
ATOM 607 O O . GLY A 1 77 ? -18.567 3.767 16.639 1.00 86.75 77 GLY A O 1
ATOM 608 N N . SER A 1 78 ? -17.450 5.718 16.499 1.00 90.88 78 SER A N 1
ATOM 609 C CA . SER A 1 78 ? -18.499 6.458 15.805 1.00 90.88 78 SER A CA 1
ATOM 610 C C . SER A 1 78 ? -18.793 5.868 14.424 1.00 90.88 78 SER A C 1
ATOM 612 O O . SER A 1 78 ? -17.939 5.287 13.747 1.00 90.88 78 SER A O 1
ATOM 614 N N . LYS A 1 79 ? -20.035 6.045 13.955 1.00 91.50 79 LYS A N 1
ATOM 615 C CA . LYS A 1 79 ? -20.424 5.640 12.592 1.00 91.50 79 LYS A CA 1
ATOM 616 C C . LYS A 1 79 ? -19.596 6.371 11.530 1.00 91.50 79 LYS A C 1
ATOM 618 O O . LYS A 1 79 ? -19.286 5.788 10.493 1.00 91.50 79 LYS A O 1
ATOM 623 N N . VAL A 1 80 ? -19.227 7.624 11.806 1.00 91.50 80 VAL A N 1
ATOM 624 C CA . VAL A 1 80 ? -18.410 8.458 10.918 1.00 91.50 80 VAL A CA 1
ATOM 625 C C . VAL A 1 80 ? -17.005 7.877 10.797 1.00 91.50 80 VAL A C 1
ATOM 627 O O . VAL A 1 80 ? -16.568 7.597 9.680 1.00 91.50 80 VAL A O 1
ATOM 630 N N . PHE A 1 81 ? -16.340 7.597 11.923 1.00 90.38 81 PHE A N 1
ATOM 631 C CA . PHE A 1 81 ? -15.009 6.995 11.911 1.00 90.38 81 PHE A CA 1
ATOM 632 C C . PHE A 1 81 ? -15.029 5.622 11.245 1.00 90.38 81 PHE A C 1
ATOM 634 O O . PHE A 1 81 ? -14.169 5.340 10.413 1.00 90.38 81 PHE A O 1
ATOM 641 N N . LYS A 1 82 ? -16.025 4.777 11.548 1.00 91.12 82 LYS A N 1
ATOM 642 C CA . LYS A 1 82 ? -16.180 3.467 10.896 1.00 91.12 82 LYS A CA 1
ATOM 643 C C . LYS A 1 82 ? -16.285 3.588 9.379 1.00 91.12 82 LYS A C 1
ATOM 645 O O . LYS A 1 82 ? -15.569 2.903 8.657 1.00 91.12 82 LYS A O 1
ATOM 650 N N . SER A 1 83 ? -17.160 4.468 8.895 1.00 93.31 83 SER A N 1
ATOM 651 C CA . SER A 1 83 ? -17.356 4.694 7.459 1.00 93.31 83 SER A CA 1
ATOM 652 C C . SER A 1 83 ? -16.070 5.178 6.789 1.00 93.31 83 SER A C 1
ATOM 654 O O . SER A 1 83 ? -15.658 4.629 5.767 1.00 93.31 83 SER A O 1
ATOM 656 N N . PHE A 1 84 ? -15.394 6.155 7.397 1.00 92.69 84 PHE A N 1
ATOM 657 C CA . PHE A 1 84 ? -14.118 6.664 6.908 1.00 92.69 84 PHE A CA 1
ATOM 658 C C . PHE A 1 84 ? -13.035 5.575 6.888 1.00 92.69 84 PHE A C 1
ATOM 660 O O . PHE A 1 84 ? -12.417 5.342 5.854 1.00 92.69 84 PHE A O 1
ATOM 667 N N . GLY A 1 85 ? -12.854 4.857 7.998 1.00 92.56 85 GLY A N 1
ATOM 668 C CA . GLY A 1 85 ? -11.867 3.789 8.129 1.00 92.56 85 GLY A CA 1
ATOM 669 C C . GLY A 1 85 ? -12.074 2.658 7.124 1.00 92.56 85 GLY A C 1
ATOM 670 O O . GLY A 1 85 ? -11.116 2.246 6.475 1.00 92.56 85 GLY A O 1
ATOM 671 N N . ILE A 1 86 ? -13.318 2.205 6.932 1.00 94.38 86 ILE A N 1
ATOM 672 C CA . ILE A 1 86 ? -13.650 1.159 5.954 1.00 94.38 86 ILE A CA 1
ATOM 673 C C . ILE A 1 86 ? -13.339 1.623 4.530 1.00 94.38 86 ILE A C 1
ATOM 675 O O . ILE A 1 86 ? -12.707 0.880 3.784 1.00 94.38 86 ILE A O 1
ATOM 679 N N . LYS A 1 87 ? -13.729 2.848 4.153 1.00 96.06 87 LYS A N 1
ATOM 680 C CA . LYS A 1 87 ? -13.428 3.394 2.819 1.00 96.06 87 LYS A CA 1
ATOM 681 C C . LYS A 1 87 ? -11.925 3.482 2.580 1.00 96.06 87 LYS A C 1
ATOM 683 O O . LYS A 1 87 ? -11.452 3.009 1.554 1.00 96.06 87 LYS A O 1
ATOM 688 N N . THR A 1 88 ? -11.171 4.004 3.547 1.00 95.88 88 THR A N 1
ATOM 689 C CA . THR A 1 88 ? -9.708 4.061 3.463 1.00 95.88 88 THR A CA 1
ATOM 690 C C . THR A 1 88 ? -9.112 2.664 3.303 1.00 95.88 88 THR A C 1
ATOM 692 O O . THR A 1 88 ? -8.278 2.453 2.430 1.00 95.88 88 THR A O 1
ATOM 695 N N . PHE A 1 89 ? -9.557 1.687 4.094 1.00 96.88 89 PHE A N 1
ATOM 696 C CA . PHE A 1 89 ? -9.014 0.327 4.055 1.00 96.88 89 PHE A CA 1
ATOM 697 C C . PHE A 1 89 ? -9.351 -0.394 2.744 1.00 96.88 89 PHE A C 1
ATOM 699 O O . PHE A 1 89 ? -8.483 -1.055 2.181 1.00 96.88 89 PHE A O 1
ATOM 706 N N . LEU A 1 90 ? -10.560 -0.216 2.207 1.00 98.44 90 LEU A N 1
ATOM 707 C CA . LEU A 1 90 ? -10.926 -0.743 0.891 1.00 98.44 90 LEU A CA 1
ATOM 708 C C . LEU A 1 90 ? -10.091 -0.118 -0.231 1.00 98.44 90 LEU A C 1
ATOM 710 O O . LEU A 1 90 ? -9.642 -0.841 -1.117 1.00 98.44 90 LEU A O 1
ATOM 714 N N . SER A 1 91 ? -9.824 1.190 -0.177 1.00 98.56 91 SER A N 1
ATOM 715 C CA . SER A 1 91 ? -8.943 1.847 -1.148 1.00 98.56 91 SER A CA 1
ATOM 716 C C . SER A 1 91 ? -7.516 1.299 -1.084 1.00 98.56 91 SER A C 1
ATOM 718 O O . SER A 1 91 ? -6.939 0.981 -2.120 1.00 98.56 91 SER A O 1
ATOM 720 N N . LEU A 1 92 ? -6.959 1.120 0.119 1.00 98.50 92 LEU A N 1
ATOM 721 C CA . LEU A 1 92 ? -5.632 0.517 0.296 1.00 98.50 92 LEU A CA 1
ATOM 722 C C . LEU A 1 92 ? -5.581 -0.925 -0.234 1.00 98.50 92 LEU A C 1
ATOM 724 O O . LEU A 1 92 ? -4.603 -1.302 -0.883 1.00 98.50 92 LEU A O 1
ATOM 728 N N . ALA A 1 93 ? -6.640 -1.711 -0.010 1.00 98.69 93 ALA A N 1
ATOM 729 C CA . ALA A 1 93 ? -6.752 -3.058 -0.560 1.00 98.69 93 ALA A CA 1
ATOM 730 C C . ALA A 1 93 ? -6.779 -3.031 -2.092 1.00 98.69 93 ALA A C 1
ATOM 732 O O . ALA A 1 93 ? -5.993 -3.729 -2.724 1.00 98.69 93 ALA A O 1
ATOM 733 N N . ALA A 1 94 ? -7.626 -2.193 -2.695 1.00 98.69 94 ALA A N 1
ATOM 734 C CA . ALA A 1 94 ? -7.747 -2.076 -4.146 1.00 98.69 94 ALA A CA 1
ATOM 735 C C . ALA A 1 94 ? -6.421 -1.672 -4.811 1.00 98.69 94 ALA A C 1
ATOM 737 O O . ALA A 1 94 ? -6.015 -2.294 -5.793 1.00 98.69 94 ALA A O 1
ATOM 738 N N . ILE A 1 95 ? -5.709 -0.694 -4.239 1.00 98.69 95 ILE A N 1
ATOM 739 C CA . ILE A 1 95 ? -4.390 -0.267 -4.728 1.00 98.69 95 ILE A CA 1
ATOM 740 C C . ILE A 1 95 ? -3.393 -1.432 -4.697 1.00 98.69 95 ILE A C 1
ATOM 742 O O . ILE A 1 95 ? -2.665 -1.655 -5.662 1.00 98.69 95 ILE A O 1
ATOM 746 N N . ASN A 1 96 ? -3.372 -2.221 -3.622 1.00 98.62 96 ASN A N 1
ATOM 747 C CA . ASN A 1 96 ? -2.418 -3.323 -3.509 1.00 98.62 96 ASN A CA 1
ATOM 748 C C . ASN A 1 96 ? -2.819 -4.553 -4.331 1.00 98.62 96 ASN A C 1
ATOM 750 O O . ASN A 1 96 ? -1.938 -5.218 -4.866 1.00 98.62 96 ASN A O 1
ATOM 754 N N . ILE A 1 97 ? -4.114 -4.814 -4.541 1.00 98.56 97 ILE A N 1
ATOM 755 C CA . ILE A 1 97 ? -4.579 -5.792 -5.541 1.00 98.56 97 ILE A CA 1
ATOM 756 C C . ILE A 1 97 ? -4.072 -5.390 -6.926 1.00 98.56 97 ILE A C 1
ATOM 758 O O . ILE A 1 97 ? -3.527 -6.224 -7.650 1.00 98.56 97 ILE A O 1
ATOM 762 N N . PHE A 1 98 ? -4.190 -4.106 -7.274 1.00 97.88 98 PHE A N 1
ATOM 763 C CA . PHE A 1 98 ? -3.631 -3.590 -8.516 1.00 97.88 98 PHE A CA 1
ATOM 764 C C . PHE A 1 98 ? -2.110 -3.786 -8.566 1.00 97.88 98 PHE A C 1
ATOM 766 O O . PHE A 1 98 ? -1.608 -4.285 -9.566 1.00 97.88 98 PHE A O 1
ATOM 773 N N . GLY A 1 99 ? -1.387 -3.545 -7.468 1.00 97.06 99 GLY A N 1
ATOM 774 C CA . GLY A 1 99 ? 0.043 -3.860 -7.344 1.00 97.06 99 GLY A CA 1
ATOM 775 C C . GLY A 1 99 ? 0.390 -5.314 -7.672 1.00 97.06 99 GLY A C 1
ATOM 776 O O . GLY A 1 99 ? 1.323 -5.560 -8.436 1.00 97.06 99 GLY A O 1
ATOM 777 N N . VAL A 1 100 ? -0.397 -6.286 -7.193 1.00 97.69 100 VAL A N 1
ATOM 778 C CA . VAL A 1 100 ? -0.219 -7.704 -7.562 1.00 97.69 100 VAL A CA 1
ATOM 779 C C . VAL A 1 100 ? -0.338 -7.891 -9.076 1.00 97.69 100 VAL A C 1
ATOM 781 O O . VAL A 1 100 ? 0.511 -8.549 -9.679 1.00 97.69 100 VAL A O 1
ATOM 784 N N . VAL A 1 101 ? -1.349 -7.289 -9.706 1.00 96.75 101 VAL A N 1
ATOM 785 C CA . VAL A 1 101 ? -1.554 -7.372 -11.161 1.00 96.75 101 VAL A CA 1
ATOM 786 C C . VAL A 1 101 ? -0.399 -6.720 -11.920 1.00 96.75 101 VAL A C 1
ATOM 788 O O . VAL A 1 101 ? 0.140 -7.331 -12.843 1.00 96.75 101 VAL A O 1
ATOM 791 N N . LEU A 1 102 ? 0.040 -5.529 -11.505 1.00 94.69 102 LEU A N 1
ATOM 792 C CA . LEU A 1 102 ? 1.152 -4.804 -12.125 1.00 94.69 102 LEU A CA 1
ATOM 793 C C . LEU A 1 102 ? 2.440 -5.621 -12.117 1.00 94.69 102 LEU A C 1
ATOM 795 O O . LEU A 1 102 ? 3.123 -5.684 -13.139 1.00 94.69 102 LEU A O 1
ATOM 799 N N . THR A 1 103 ? 2.716 -6.355 -11.031 1.00 93.12 103 THR A N 1
ATOM 800 C CA . THR A 1 103 ? 3.871 -7.263 -11.004 1.00 93.12 103 THR A CA 1
ATOM 801 C C . THR A 1 103 ? 3.787 -8.380 -12.038 1.00 93.12 103 THR A C 1
ATOM 803 O O . THR A 1 103 ? 4.786 -9.041 -12.264 1.00 93.12 103 THR A O 1
ATOM 806 N N . ARG A 1 104 ? 2.658 -8.625 -12.708 1.00 90.62 104 ARG A N 1
ATOM 807 C CA . ARG A 1 104 ? 2.529 -9.630 -13.780 1.00 90.62 104 ARG A CA 1
ATOM 808 C C . ARG A 1 104 ? 2.527 -9.023 -15.176 1.00 90.62 104 ARG A C 1
ATOM 810 O O . ARG A 1 104 ? 3.051 -9.656 -16.087 1.00 90.62 104 ARG A O 1
ATOM 817 N N . VAL A 1 105 ? 1.998 -7.813 -15.329 1.00 91.00 105 VAL A N 1
ATOM 818 C CA . VAL A 1 105 ? 1.777 -7.206 -16.650 1.00 91.00 105 VAL A CA 1
ATOM 819 C C . VAL A 1 105 ? 2.817 -6.158 -17.032 1.00 91.00 105 VAL A C 1
ATOM 821 O O . VAL A 1 105 ? 3.058 -5.966 -18.218 1.00 91.00 105 VAL A O 1
ATOM 824 N N . MET A 1 106 ? 3.455 -5.498 -16.061 1.00 88.69 106 MET A N 1
ATOM 825 C CA . MET A 1 106 ? 4.472 -4.496 -16.368 1.00 88.69 106 MET A CA 1
ATOM 826 C C . MET A 1 106 ? 5.837 -5.141 -16.617 1.00 88.69 106 MET A C 1
ATOM 828 O O . MET A 1 106 ? 6.197 -6.113 -15.935 1.00 88.69 106 MET A O 1
ATOM 832 N N . PRO A 1 107 ? 6.630 -4.581 -17.549 1.00 84.19 107 PRO A N 1
ATOM 833 C CA . PRO A 1 107 ? 8.030 -4.937 -17.694 1.00 84.19 107 PRO A CA 1
ATOM 834 C C . PRO A 1 107 ? 8.757 -4.790 -16.359 1.00 84.19 107 PRO A C 1
ATOM 836 O O . PRO A 1 107 ? 8.593 -3.807 -15.631 1.00 84.19 107 PRO A O 1
ATOM 839 N N . THR A 1 108 ? 9.549 -5.801 -16.026 1.00 79.38 108 THR A N 1
ATOM 840 C CA . THR A 1 108 ? 10.401 -5.763 -14.838 1.00 79.38 108 THR A CA 1
ATOM 841 C C . THR A 1 108 ? 11.580 -4.842 -15.135 1.00 79.38 108 THR A C 1
ATOM 843 O O . THR A 1 108 ? 12.196 -5.032 -16.186 1.00 79.38 108 THR A O 1
ATOM 846 N N . PRO A 1 109 ? 11.880 -3.853 -14.273 1.00 78.25 109 PRO A N 1
ATOM 847 C CA . PRO A 1 109 ? 13.071 -3.031 -14.445 1.00 78.25 109 PRO A CA 1
ATOM 848 C C . PRO A 1 109 ? 14.327 -3.911 -14.568 1.00 78.25 109 PRO A C 1
ATOM 850 O O . PRO A 1 109 ? 14.378 -4.959 -13.912 1.00 78.25 109 PRO A O 1
ATOM 853 N N . PRO A 1 110 ? 15.321 -3.545 -15.397 1.00 76.12 110 PRO A N 1
ATOM 854 C CA . PRO A 1 110 ? 16.511 -4.367 -15.644 1.00 76.12 110 PRO A CA 1
ATOM 855 C C . PRO A 1 110 ? 17.266 -4.781 -14.371 1.00 76.12 110 PRO A C 1
ATOM 857 O O . PRO A 1 110 ? 17.876 -5.848 -14.317 1.00 76.12 110 PRO A O 1
ATOM 860 N N . GLU A 1 111 ? 17.209 -3.953 -13.331 1.00 76.12 111 GLU A N 1
ATOM 861 C CA . GLU A 1 111 ? 17.818 -4.180 -12.023 1.00 76.12 111 GLU A CA 1
ATOM 862 C C . GLU A 1 111 ? 17.064 -5.195 -11.142 1.00 76.12 111 GLU A C 1
ATOM 864 O O . GLU A 1 111 ? 17.587 -5.633 -10.110 1.00 76.12 111 GLU A O 1
ATOM 869 N N . PHE A 1 112 ? 15.842 -5.594 -11.510 1.00 83.25 112 PHE A N 1
ATOM 870 C CA . PHE A 1 112 ? 15.021 -6.519 -10.730 1.00 83.25 112 PHE A CA 1
ATOM 871 C C . PHE A 1 112 ? 15.103 -7.945 -11.284 1.00 83.25 112 PHE A C 1
ATOM 873 O O . PHE A 1 112 ? 14.754 -8.230 -12.426 1.00 83.25 112 PHE A O 1
ATOM 880 N N . THR A 1 113 ? 15.492 -8.891 -10.428 1.00 86.75 113 THR A N 1
ATOM 881 C CA . THR A 1 113 ? 15.425 -10.322 -10.757 1.00 86.75 113 THR A CA 1
ATOM 882 C C . THR A 1 113 ? 13.979 -10.832 -10.721 1.00 86.75 113 THR A C 1
ATOM 884 O O . THR A 1 113 ? 13.142 -10.299 -9.988 1.00 86.75 113 THR A O 1
ATOM 887 N N . GLU A 1 114 ? 13.674 -11.931 -11.425 1.00 85.12 114 GLU A N 1
ATOM 888 C CA . GLU A 1 114 ? 12.350 -12.585 -11.339 1.00 85.12 114 GLU A CA 1
ATOM 889 C C . GLU A 1 114 ? 11.965 -12.973 -9.902 1.00 85.12 114 GLU A C 1
ATOM 891 O O . GLU A 1 114 ? 10.799 -12.877 -9.505 1.00 85.12 114 GLU A O 1
ATOM 896 N N . GLY A 1 115 ? 12.949 -13.372 -9.090 1.00 87.81 115 GLY A N 1
ATOM 897 C CA . GLY A 1 115 ? 12.738 -13.658 -7.673 1.00 87.81 115 GLY A CA 1
ATOM 898 C C . GLY A 1 115 ? 12.290 -12.420 -6.894 1.00 87.81 115 GLY A C 1
ATOM 899 O O . GLY A 1 115 ? 11.341 -12.496 -6.115 1.00 87.81 115 GLY A O 1
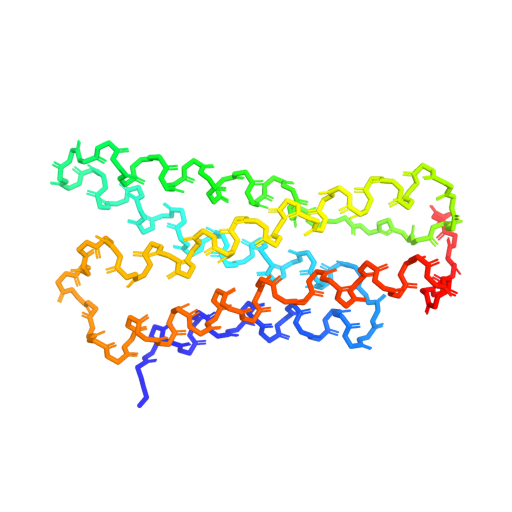ATOM 900 N N . LEU A 1 116 ? 12.917 -11.262 -7.135 1.00 89.00 116 LEU A N 1
ATOM 901 C CA . LEU A 1 116 ? 12.516 -9.998 -6.510 1.00 89.00 116 LEU A CA 1
ATOM 902 C C . LEU A 1 116 ? 11.111 -9.581 -6.960 1.00 89.00 116 LEU A C 1
ATOM 904 O O . LEU A 1 116 ? 10.280 -9.242 -6.120 1.00 89.00 116 LEU A O 1
ATOM 908 N N . ARG A 1 117 ? 10.818 -9.688 -8.259 1.00 90.50 117 ARG A N 1
ATOM 909 C CA . ARG A 1 117 ? 9.487 -9.433 -8.827 1.00 90.50 117 ARG A CA 1
ATOM 910 C C . ARG A 1 117 ? 8.404 -10.265 -8.136 1.00 90.50 117 ARG A C 1
ATOM 912 O O . ARG A 1 117 ? 7.370 -9.735 -7.734 1.00 90.50 117 ARG A O 1
ATOM 919 N N . THR A 1 118 ? 8.663 -11.560 -7.955 1.00 91.56 118 THR A N 1
ATOM 920 C CA . THR A 1 118 ? 7.747 -12.475 -7.260 1.00 91.56 118 THR A CA 1
ATOM 921 C C . THR A 1 118 ? 7.529 -12.045 -5.811 1.00 91.56 118 THR A C 1
ATOM 923 O O . THR A 1 118 ? 6.388 -11.985 -5.356 1.00 91.56 118 THR A O 1
ATOM 926 N N . MET A 1 119 ? 8.598 -11.680 -5.100 1.00 92.94 119 MET A N 1
ATOM 927 C CA . MET A 1 119 ? 8.511 -11.208 -3.715 1.00 92.94 119 MET A CA 1
ATOM 928 C C . MET A 1 119 ? 7.721 -9.902 -3.579 1.00 92.94 119 MET A C 1
ATOM 930 O O . MET A 1 119 ? 6.889 -9.795 -2.682 1.00 92.94 119 MET A O 1
ATOM 934 N N . ILE A 1 120 ? 7.915 -8.939 -4.484 1.00 93.38 120 ILE A N 1
ATOM 935 C CA . ILE A 1 120 ? 7.133 -7.692 -4.518 1.00 93.38 120 ILE A CA 1
ATOM 936 C C . ILE A 1 120 ? 5.643 -8.002 -4.727 1.00 93.38 120 ILE A C 1
ATOM 938 O O . ILE A 1 120 ? 4.789 -7.447 -4.035 1.00 93.38 120 ILE A O 1
ATOM 942 N N . GLY A 1 121 ? 5.319 -8.945 -5.619 1.00 95.75 121 GLY A N 1
ATOM 943 C CA . GLY A 1 121 ? 3.947 -9.419 -5.807 1.00 95.75 121 GLY A CA 1
ATOM 944 C C . GLY A 1 121 ? 3.350 -10.016 -4.528 1.00 95.75 121 GLY A C 1
ATOM 945 O O . GLY A 1 121 ? 2.206 -9.723 -4.184 1.00 95.75 121 GLY A O 1
ATOM 946 N N . VAL A 1 122 ? 4.131 -10.797 -3.773 1.00 97.06 122 VAL A N 1
ATOM 947 C CA . VAL A 1 122 ? 3.713 -11.329 -2.464 1.00 97.06 122 VAL A CA 1
ATOM 948 C C . VAL A 1 122 ? 3.484 -10.205 -1.452 1.00 97.06 122 VAL A C 1
ATOM 950 O O . VAL A 1 122 ? 2.475 -10.226 -0.750 1.00 97.06 122 VAL A O 1
ATOM 953 N N . PHE A 1 123 ? 4.363 -9.204 -1.388 1.00 97.81 123 PHE A N 1
ATOM 954 C CA . PHE A 1 123 ? 4.204 -8.057 -0.490 1.00 97.81 123 PHE A CA 1
ATOM 955 C C . PHE A 1 123 ? 2.922 -7.275 -0.771 1.00 97.81 123 PHE A C 1
ATOM 957 O O . PHE A 1 123 ? 2.157 -7.013 0.160 1.00 97.81 123 PHE A O 1
ATOM 964 N N . HIS A 1 124 ? 2.624 -6.994 -2.041 1.00 98.25 124 HIS A N 1
ATOM 965 C CA . HIS A 1 124 ? 1.337 -6.420 -2.425 1.00 98.25 124 HIS A CA 1
ATOM 966 C C . HIS A 1 124 ? 0.166 -7.332 -2.063 1.00 98.25 124 HIS A C 1
ATOM 968 O O . HIS A 1 124 ? -0.838 -6.846 -1.558 1.00 98.25 124 HIS A O 1
ATOM 974 N N . GLY A 1 125 ? 0.292 -8.650 -2.230 1.00 98.44 125 GLY A N 1
ATOM 975 C CA . GLY A 1 125 ? -0.736 -9.602 -1.805 1.00 98.44 125 GLY A CA 1
ATOM 976 C C . GLY A 1 125 ? -1.028 -9.526 -0.302 1.00 98.44 125 GLY A C 1
ATOM 977 O O . GLY A 1 125 ? -2.186 -9.478 0.106 1.00 98.44 125 GLY A O 1
ATOM 978 N N . VAL A 1 126 ? 0.009 -9.431 0.534 1.00 98.38 126 VAL A N 1
ATOM 979 C CA . VAL A 1 126 ? -0.158 -9.240 1.983 1.00 98.38 126 VAL A CA 1
ATOM 980 C C . VAL A 1 126 ? -0.845 -7.902 2.275 1.00 98.38 126 VAL A C 1
ATOM 982 O O . VAL A 1 126 ? -1.852 -7.873 2.985 1.00 98.38 126 VAL A O 1
ATOM 985 N N . LEU A 1 127 ? -0.357 -6.805 1.690 1.00 98.50 127 LEU A N 1
ATOM 986 C CA . LEU A 1 127 ? -0.945 -5.467 1.843 1.00 98.50 127 LEU A CA 1
ATOM 987 C C . LEU A 1 127 ? -2.357 -5.350 1.233 1.00 98.50 127 LEU A C 1
ATOM 989 O O . LEU A 1 127 ? -3.127 -4.477 1.612 1.00 98.50 127 LEU A O 1
ATOM 993 N N . ALA A 1 128 ? -2.749 -6.242 0.328 1.00 98.50 128 ALA A N 1
ATOM 994 C CA . ALA A 1 128 ? -4.117 -6.326 -0.170 1.00 98.50 128 ALA A CA 1
ATOM 995 C C . ALA A 1 128 ? -5.062 -6.974 0.852 1.00 98.50 128 ALA A C 1
ATOM 997 O O . ALA A 1 128 ? -6.228 -6.594 0.945 1.00 98.50 128 ALA A O 1
ATOM 998 N N . VAL A 1 129 ? -4.572 -7.946 1.629 1.00 98.50 129 VAL A N 1
ATOM 999 C CA . VAL A 1 129 ? -5.384 -8.740 2.566 1.00 98.50 129 VAL A CA 1
ATOM 1000 C C . VAL A 1 129 ? -5.537 -8.062 3.930 1.00 98.50 129 VAL A C 1
ATOM 1002 O O . VAL A 1 129 ? -6.626 -8.070 4.507 1.00 98.50 129 VAL A O 1
ATOM 1005 N N . LEU A 1 130 ? -4.473 -7.448 4.457 1.00 97.94 130 LEU A N 1
ATOM 1006 C CA . LEU A 1 130 ? -4.484 -6.825 5.787 1.00 97.94 130 LEU A CA 1
ATOM 1007 C C . LEU A 1 130 ? -5.635 -5.821 6.034 1.00 97.94 130 LEU A C 1
ATOM 1009 O O . LEU A 1 130 ? -6.189 -5.838 7.140 1.00 97.94 130 LEU A O 1
ATOM 1013 N N . PRO A 1 131 ? -6.054 -4.974 5.070 1.00 98.00 131 PRO A N 1
ATOM 1014 C CA . PRO A 1 131 ? -7.155 -4.044 5.286 1.00 98.00 131 PRO A CA 1
ATOM 1015 C C . PRO A 1 131 ? -8.481 -4.755 5.573 1.00 98.00 131 PRO A C 1
ATOM 1017 O O . PRO A 1 131 ? -9.258 -4.264 6.389 1.00 98.00 131 PRO A O 1
ATOM 1020 N N . PHE A 1 132 ? -8.727 -5.937 4.995 1.00 98.06 132 PHE A N 1
ATOM 1021 C CA . PHE A 1 132 ? -9.937 -6.720 5.273 1.00 98.06 132 PHE A CA 1
ATOM 1022 C C . PHE A 1 132 ? -9.985 -7.220 6.718 1.00 98.06 132 PHE A C 1
ATOM 1024 O O . PHE A 1 132 ? -11.053 -7.226 7.332 1.00 98.06 132 PHE A O 1
ATOM 1031 N N . ILE A 1 133 ? -8.832 -7.557 7.304 1.00 96.81 133 ILE A N 1
ATOM 1032 C CA . ILE A 1 133 ? -8.736 -7.890 8.732 1.00 96.81 133 ILE A CA 1
ATOM 1033 C C . ILE A 1 133 ? -9.103 -6.660 9.571 1.00 96.81 133 ILE A C 1
ATOM 1035 O O . ILE A 1 133 ? -9.910 -6.750 10.496 1.00 96.81 133 ILE A O 1
ATOM 1039 N N . GLY A 1 134 ? -8.561 -5.491 9.217 1.00 94.00 134 GLY A N 1
ATOM 1040 C CA . GLY A 1 134 ? -8.896 -4.223 9.863 1.00 94.00 134 GLY A CA 1
ATOM 1041 C C . GLY A 1 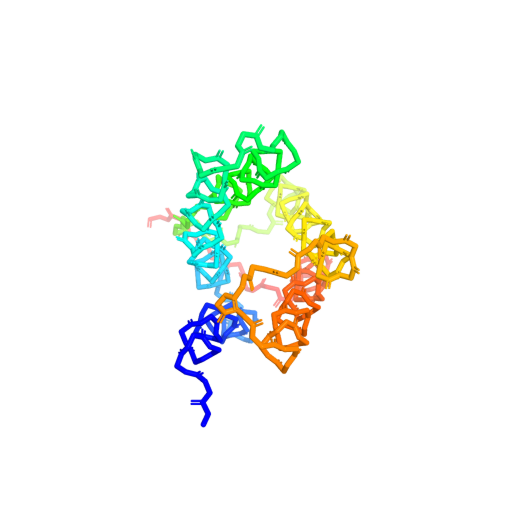134 ? -10.388 -3.877 9.774 1.00 94.00 134 GLY A C 1
ATOM 1042 O O . GLY A 1 134 ? -10.992 -3.500 10.779 1.00 94.00 134 GLY A O 1
ATOM 1043 N N . ILE A 1 135 ? -11.001 -4.072 8.601 1.00 95.56 135 ILE A N 1
ATOM 1044 C CA . ILE A 1 135 ? -12.441 -3.884 8.367 1.00 95.56 135 ILE A CA 1
ATOM 1045 C C . ILE A 1 135 ? -13.249 -4.828 9.250 1.00 95.56 135 ILE A C 1
ATOM 1047 O O . ILE A 1 135 ? -14.166 -4.374 9.931 1.00 95.56 135 ILE A O 1
ATOM 1051 N N . TYR A 1 136 ? -12.901 -6.116 9.289 1.00 96.06 136 TYR A N 1
ATOM 1052 C CA . TYR A 1 136 ? -13.578 -7.087 10.143 1.00 96.06 136 TYR A CA 1
ATOM 1053 C C . TYR A 1 136 ? -13.539 -6.660 11.612 1.00 96.06 136 TYR A C 1
ATOM 1055 O O . TYR A 1 136 ? -14.578 -6.633 12.274 1.00 96.06 136 TYR A O 1
ATOM 1063 N N . LEU A 1 137 ? -12.364 -6.278 12.125 1.00 92.94 137 LEU A N 1
ATOM 1064 C CA . LEU A 1 137 ? -12.214 -5.823 13.509 1.00 92.94 137 LEU A CA 1
ATOM 1065 C C . LEU A 1 137 ? -13.054 -4.568 13.791 1.00 92.94 137 LEU A C 1
ATOM 1067 O O . LEU A 1 137 ? -13.669 -4.468 14.852 1.00 92.94 137 LEU A O 1
ATOM 1071 N N . MET A 1 138 ? -13.111 -3.631 12.845 1.00 91.38 138 MET A N 1
ATOM 1072 C CA . MET A 1 138 ? -13.873 -2.389 12.970 1.00 91.38 138 MET A CA 1
ATOM 1073 C C . MET A 1 138 ? -15.390 -2.628 12.924 1.00 91.38 138 MET A C 1
ATOM 1075 O O . MET A 1 138 ? -16.125 -2.141 13.784 1.00 91.38 138 MET A O 1
ATOM 1079 N N . ALA A 1 139 ? -15.859 -3.422 11.958 1.00 90.81 139 ALA A N 1
ATOM 1080 C CA . ALA A 1 139 ? -17.270 -3.748 11.764 1.00 90.81 139 ALA A CA 1
ATOM 1081 C C . ALA A 1 139 ? -17.832 -4.610 12.906 1.00 90.81 139 ALA A C 1
ATOM 1083 O O . ALA A 1 139 ? -18.983 -4.436 13.299 1.00 90.81 139 ALA A O 1
ATOM 1084 N N . SER A 1 140 ? -17.008 -5.491 13.481 1.00 92.38 140 SER A N 1
ATOM 1085 C CA . SER A 1 140 ? -17.380 -6.352 14.612 1.00 92.38 140 SER A CA 1
ATOM 1086 C C . SER A 1 140 ? -17.147 -5.722 15.992 1.00 92.38 140 SER A C 1
ATOM 1088 O O . SER A 1 140 ? -17.273 -6.413 16.998 1.00 92.38 140 SER A O 1
ATOM 1090 N N . ASN A 1 141 ? -16.819 -4.424 16.062 1.00 87.88 141 ASN A N 1
ATOM 1091 C CA . ASN A 1 141 ? -16.541 -3.697 17.312 1.00 87.88 141 ASN A CA 1
ATOM 1092 C C . ASN A 1 141 ? -15.421 -4.323 18.168 1.00 87.88 141 ASN A C 1
ATOM 1094 O O . ASN A 1 141 ? -15.444 -4.243 19.392 1.00 87.88 141 ASN A O 1
ATOM 1098 N N . LYS A 1 142 ? -14.423 -4.942 17.528 1.00 89.44 142 LYS A N 1
ATOM 1099 C CA . LYS A 1 142 ? -13.259 -5.553 18.192 1.00 89.44 142 LYS A CA 1
ATOM 1100 C C . LYS A 1 142 ? -12.059 -4.607 18.305 1.00 89.44 142 LYS A C 1
ATOM 1102 O O . LYS A 1 142 ? -11.032 -4.995 18.862 1.00 89.44 142 LYS A O 1
ATOM 1107 N N . ILE A 1 143 ? -12.148 -3.386 17.781 1.00 87.69 143 ILE A N 1
ATOM 1108 C CA . ILE A 1 143 ? -11.138 -2.343 18.005 1.00 87.69 143 ILE A CA 1
ATOM 1109 C C . ILE A 1 143 ? -11.482 -1.616 19.315 1.00 87.69 143 ILE A C 1
ATOM 1111 O O . ILE A 1 143 ? -12.611 -1.134 19.431 1.00 87.69 143 ILE A O 1
ATOM 1115 N N . PRO A 1 144 ? -10.555 -1.537 20.291 1.00 86.94 144 PRO A N 1
ATOM 1116 C CA . PRO A 1 144 ? -10.772 -0.770 21.514 1.00 86.94 144 PRO A CA 1
ATOM 1117 C C . PRO A 1 144 ? -11.084 0.693 21.201 1.00 86.94 144 PRO A C 1
ATOM 1119 O O . PRO A 1 144 ? -10.421 1.297 20.357 1.00 86.94 144 PRO A O 1
ATOM 1122 N N . VAL A 1 145 ? -12.088 1.245 21.878 1.00 88.50 145 VAL A N 1
ATOM 1123 C CA . VAL A 1 145 ? -12.417 2.669 21.781 1.00 88.50 145 VAL A CA 1
ATOM 1124 C C . VAL A 1 145 ? -11.449 3.455 22.664 1.00 88.50 145 VAL A C 1
ATOM 1126 O O . VAL A 1 145 ? -11.211 3.065 23.805 1.00 88.50 145 VAL A O 1
ATOM 1129 N N . GLY A 1 146 ? -10.884 4.537 22.134 1.00 84.00 146 GLY A N 1
ATOM 1130 C CA . GLY A 1 146 ? -10.018 5.457 22.873 1.00 84.00 146 GLY A CA 1
ATOM 1131 C C . GLY A 1 146 ? -10.492 6.900 22.730 1.00 84.00 146 GLY A C 1
ATOM 1132 O O . GLY A 1 146 ? -11.171 7.232 21.758 1.00 84.00 146 GLY A O 1
ATOM 1133 N N . THR A 1 147 ? -10.135 7.751 23.690 1.00 78.50 147 THR A N 1
ATOM 1134 C CA . THR A 1 147 ? -10.415 9.191 23.628 1.00 78.50 147 THR A CA 1
ATOM 1135 C C . THR A 1 147 ? -9.304 9.926 22.876 1.00 78.50 147 THR A C 1
ATOM 1137 O O . THR A 1 147 ? -8.192 9.414 22.759 1.00 78.50 147 THR A O 1
ATOM 1140 N N . ASN A 1 148 ? -9.609 11.082 22.288 1.00 76.50 148 ASN A N 1
ATOM 1141 C CA . ASN A 1 148 ? -8.651 11.898 21.521 1.00 76.50 148 ASN A CA 1
ATOM 1142 C C . ASN A 1 148 ? -8.250 13.169 22.291 1.00 76.50 148 ASN A C 1
ATOM 1144 O O . ASN A 1 148 ? -7.908 14.170 21.664 1.00 76.50 148 ASN A O 1
ATOM 1148 N N . ASP A 1 149 ? -8.361 13.111 23.619 1.00 69.00 149 ASP A N 1
ATOM 1149 C CA . ASP A 1 149 ? -8.176 14.238 24.538 1.00 69.00 149 ASP A CA 1
ATOM 1150 C C . ASP A 1 149 ? -6.699 14.642 24.682 1.00 69.00 149 ASP A C 1
ATOM 1152 O O . ASP A 1 149 ? -5.818 13.747 24.605 1.00 69.00 149 ASP A O 1
#

Sequence (149 aa):
MNILAIIAGIPVLVALYGVIRRQRFFFLLGYLLYALIVVPNELGEYMATGSMERLAVAVVWILQAILAFPNKLNYDGSKVFKSFGIKTFLSLAAINIFGVVLTRVMPTPPEFTEGLRTMIGVFHGVLAVLPFIGIYLMASNKIPVGTND